Protein AF-A0A6F8TBQ9-F1 (afdb_monomer_lite)

pLDDT: mean 82.11, std 10.84, range [52.06, 95.75]

Radius of gyration: 14.49 Å; chains: 1; bounding box: 35×35×30 Å

Structure (mmCIF, N/CA/C/O backbone):
data_AF-A0A6F8TBQ9-F1
#
_entry.id   AF-A0A6F8TBQ9-F1
#
loop_
_atom_site.group_PDB
_atom_site.id
_atom_site.type_symbol
_atom_site.label_atom_id
_atom_site.label_alt_id
_atom_site.label_comp_id
_atom_site.label_asym_id
_atom_site.label_entity_id
_atom_site.label_seq_id
_atom_site.pdbx_PDB_ins_code
_atom_site.Cartn_x
_atom_site.Cartn_y
_atom_site.Cartn_z
_atom_site.occupancy
_atom_site.B_iso_or_equiv
_atom_site.auth_seq_id
_atom_site.auth_comp_id
_atom_site.auth_asym_id
_atom_site.auth_atom_id
_atom_site.pdbx_PDB_model_num
ATOM 1 N N . MET A 1 1 ? 6.026 -2.093 14.503 1.00 80.62 1 MET A N 1
ATOM 2 C CA . MET A 1 1 ? 4.802 -1.413 14.042 1.00 80.62 1 MET A CA 1
ATOM 3 C C . MET A 1 1 ? 5.248 -0.079 13.489 1.00 80.62 1 MET A C 1
ATOM 5 O O . MET A 1 1 ? 5.997 0.595 14.178 1.00 80.62 1 MET A O 1
ATOM 9 N N . GLU A 1 2 ? 4.890 0.237 12.251 1.00 85.12 2 GLU A N 1
ATOM 10 C CA . GLU A 1 2 ? 5.205 1.513 11.604 1.00 85.12 2 GLU A CA 1
ATOM 11 C C . GLU A 1 2 ? 4.004 2.437 11.795 1.00 85.12 2 GLU A C 1
ATOM 13 O O . GLU A 1 2 ? 2.898 2.069 11.398 1.00 85.12 2 GLU A O 1
ATOM 18 N N . THR A 1 3 ? 4.210 3.599 12.415 1.00 89.94 3 THR A N 1
ATOM 19 C CA . THR A 1 3 ? 3.153 4.612 12.519 1.00 89.94 3 THR A CA 1
ATOM 20 C C . THR A 1 3 ? 3.052 5.436 11.240 1.00 89.94 3 THR A C 1
ATOM 22 O O . THR A 1 3 ? 3.988 5.470 10.432 1.00 89.94 3 THR A O 1
ATOM 25 N N . ILE A 1 4 ? 1.954 6.167 11.056 1.00 88.31 4 ILE A N 1
ATOM 26 C CA . ILE A 1 4 ? 1.840 7.113 9.942 1.00 88.31 4 ILE A CA 1
ATOM 27 C C . ILE A 1 4 ? 2.949 8.170 9.997 1.00 88.31 4 ILE A C 1
ATOM 29 O O . ILE A 1 4 ? 3.557 8.485 8.980 1.00 88.31 4 ILE A O 1
ATOM 33 N N . HIS A 1 5 ? 3.320 8.639 11.188 1.00 88.44 5 HIS A N 1
ATOM 34 C CA . HIS A 1 5 ? 4.444 9.560 11.358 1.00 88.44 5 HIS A CA 1
ATOM 35 C C . HIS A 1 5 ? 5.782 8.933 10.947 1.00 88.44 5 HIS A C 1
ATOM 37 O O . HIS A 1 5 ? 6.604 9.607 10.323 1.00 88.44 5 HIS A O 1
ATOM 43 N N . ASP A 1 6 ? 5.997 7.648 11.241 1.00 87.94 6 ASP A N 1
ATOM 44 C CA . ASP A 1 6 ? 7.195 6.930 10.796 1.00 87.94 6 ASP A CA 1
ATOM 45 C C . ASP A 1 6 ? 7.228 6.777 9.271 1.00 87.94 6 ASP A C 1
ATOM 47 O O . ASP A 1 6 ? 8.293 6.949 8.671 1.00 87.94 6 ASP A O 1
ATOM 51 N N . PHE A 1 7 ? 6.073 6.528 8.634 1.00 87.56 7 PHE A N 1
ATOM 52 C CA . PHE A 1 7 ? 5.965 6.534 7.174 1.00 87.56 7 PHE A CA 1
ATOM 53 C C . PHE A 1 7 ? 6.421 7.880 6.606 1.00 87.56 7 PHE A C 1
ATOM 55 O O . PHE A 1 7 ? 7.300 7.896 5.750 1.00 87.56 7 PHE A O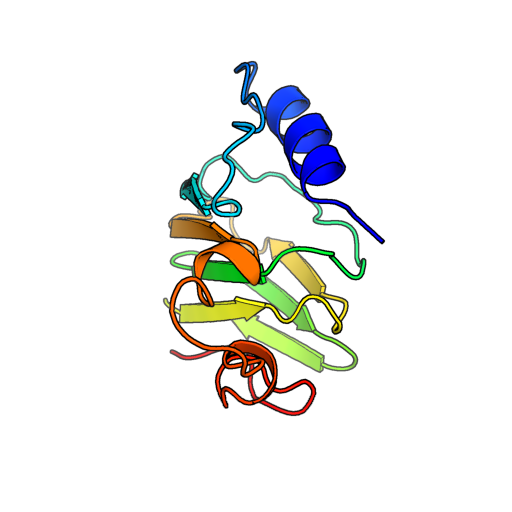 1
ATOM 62 N N . TYR A 1 8 ? 5.876 8.997 7.097 1.00 86.88 8 TYR A N 1
ATOM 63 C CA . TYR A 1 8 ? 6.221 10.330 6.596 1.00 86.88 8 TYR A CA 1
ATOM 64 C C . TYR A 1 8 ? 7.691 10.666 6.826 1.00 86.88 8 TYR A C 1
ATOM 66 O O . TYR A 1 8 ? 8.355 11.118 5.902 1.00 86.88 8 TYR A O 1
ATOM 74 N N . ARG A 1 9 ? 8.241 10.359 8.008 1.00 85.50 9 ARG A N 1
ATOM 75 C CA . ARG A 1 9 ? 9.673 10.543 8.283 1.00 85.50 9 ARG A CA 1
ATOM 76 C C . ARG A 1 9 ? 10.531 9.797 7.259 1.00 85.50 9 ARG A C 1
ATOM 78 O O . ARG A 1 9 ? 11.459 10.372 6.702 1.00 85.50 9 ARG A O 1
ATOM 85 N N . ARG A 1 10 ? 10.211 8.530 6.984 1.00 82.75 10 ARG A N 1
ATOM 86 C CA . ARG A 1 10 ? 10.930 7.707 6.001 1.00 82.75 10 ARG A CA 1
ATOM 87 C C . ARG A 1 10 ? 10.719 8.197 4.567 1.00 82.75 10 ARG A C 1
ATOM 89 O O . ARG A 1 10 ? 11.647 8.152 3.768 1.00 82.75 10 ARG A O 1
ATOM 96 N N . PHE A 1 11 ? 9.513 8.641 4.237 1.00 81.38 11 PHE A N 1
ATOM 97 C CA . PHE A 1 11 ? 9.143 9.087 2.899 1.00 81.38 11 PHE A CA 1
ATOM 98 C C . PHE A 1 11 ? 9.775 10.447 2.558 1.00 81.38 11 PHE A C 1
ATOM 100 O O . PHE A 1 11 ? 10.351 10.593 1.483 1.00 81.38 11 PHE A O 1
ATOM 107 N N . SER A 1 12 ? 9.799 11.405 3.489 1.00 80.44 12 SER A N 1
ATOM 108 C CA . SER A 1 12 ? 10.453 12.709 3.293 1.00 80.44 12 SER A CA 1
ATOM 109 C C . SER A 1 12 ? 11.961 12.582 3.046 1.00 80.44 12 SER A C 1
ATOM 111 O O . SER A 1 12 ? 12.493 13.277 2.187 1.00 80.44 12 SER A O 1
ATOM 113 N N . LEU A 1 13 ? 12.641 11.624 3.697 1.00 74.88 13 LEU A N 1
ATOM 114 C CA . LEU A 1 13 ? 14.080 11.358 3.502 1.00 74.88 13 LEU A CA 1
ATOM 115 C C . LEU A 1 13 ? 14.466 10.933 2.076 1.00 74.88 13 LEU A C 1
ATOM 117 O O . LEU A 1 13 ? 15.645 10.919 1.742 1.00 74.88 13 LEU A O 1
ATOM 121 N N . THR A 1 14 ? 13.502 10.540 1.249 1.00 69.31 14 THR A N 1
ATOM 122 C CA . THR A 1 14 ? 13.775 9.940 -0.071 1.00 69.31 14 THR A CA 1
ATOM 123 C C . THR A 1 14 ? 13.337 10.790 -1.251 1.00 69.31 14 THR A C 1
ATOM 125 O O . THR A 1 14 ? 13.785 10.537 -2.365 1.00 69.31 14 THR A O 1
ATOM 128 N N . ARG A 1 15 ? 12.479 11.792 -1.032 1.00 69.31 15 ARG A N 1
ATOM 129 C CA . ARG A 1 15 ? 11.991 12.686 -2.095 1.00 69.31 15 ARG A CA 1
ATOM 130 C C . ARG A 1 15 ? 12.465 14.131 -1.948 1.00 69.31 15 ARG A C 1
ATOM 132 O O . ARG A 1 15 ? 12.041 14.965 -2.737 1.00 69.31 15 ARG A O 1
ATOM 139 N N . ASP A 1 16 ? 13.334 14.404 -0.970 1.00 61.94 16 ASP A N 1
ATOM 140 C CA . ASP A 1 16 ? 13.862 15.745 -0.659 1.00 61.94 16 ASP A CA 1
ATOM 141 C C . ASP A 1 16 ? 12.743 16.805 -0.607 1.00 61.94 16 ASP A C 1
ATOM 143 O O . ASP A 1 16 ? 12.834 17.917 -1.122 1.00 61.94 16 ASP A O 1
ATOM 147 N N . SER A 1 17 ? 11.606 16.391 -0.047 1.00 66.12 17 SER A N 1
ATOM 148 C CA . SER A 1 17 ? 10.362 17.147 -0.028 1.00 66.12 17 SER A CA 1
ATOM 149 C C . SER A 1 17 ? 9.751 17.045 1.358 1.00 66.12 17 SER A C 1
ATOM 151 O O . SER A 1 17 ? 9.588 15.941 1.889 1.00 66.12 17 SER A O 1
ATOM 153 N N . ASP A 1 18 ? 9.398 18.192 1.931 1.00 64.62 18 ASP A N 1
ATOM 154 C CA . ASP A 1 18 ? 8.862 18.273 3.283 1.00 64.62 18 ASP A CA 1
ATOM 155 C C . ASP A 1 18 ? 7.381 17.873 3.299 1.00 64.62 18 ASP A C 1
ATOM 157 O O . ASP A 1 18 ? 6.466 18.697 3.214 1.00 64.62 18 ASP A O 1
ATOM 161 N N . TYR A 1 19 ? 7.132 16.564 3.345 1.00 67.56 19 TYR A N 1
ATOM 162 C CA . TYR A 1 19 ? 5.805 16.052 3.641 1.00 67.56 19 TYR A CA 1
ATOM 163 C C . TYR A 1 19 ? 5.582 16.160 5.152 1.00 67.56 19 TYR A C 1
ATOM 165 O O . TYR A 1 19 ? 5.990 15.290 5.923 1.00 67.56 19 TYR A O 1
ATOM 173 N N . SER A 1 20 ? 4.925 17.232 5.589 1.00 66.50 20 SER A N 1
ATOM 174 C CA . SER A 1 20 ? 4.388 17.300 6.947 1.00 66.50 20 SER A CA 1
ATOM 175 C C . SER A 1 20 ? 3.130 16.433 7.047 1.00 66.50 20 SER A C 1
ATOM 177 O O . SER A 1 20 ? 2.340 16.349 6.105 1.00 66.50 20 SER A O 1
ATOM 179 N N . VAL A 1 21 ? 2.938 15.758 8.185 1.00 67.88 21 VAL A N 1
ATOM 180 C CA . VAL A 1 21 ? 1.657 15.109 8.496 1.00 67.88 21 VAL A CA 1
ATOM 181 C C . VAL A 1 21 ? 0.687 16.226 8.869 1.00 67.88 21 VAL A C 1
ATOM 183 O O . VAL A 1 21 ? 0.894 16.847 9.915 1.00 67.88 21 VAL A O 1
ATOM 186 N N . PRO A 1 22 ? -0.359 16.513 8.074 1.00 66.81 22 PRO A N 1
ATOM 187 C CA . PRO A 1 22 ? -1.319 17.532 8.456 1.00 66.81 22 PRO A CA 1
ATOM 188 C C . PRO A 1 22 ? -2.029 17.058 9.723 1.00 66.81 22 PRO A C 1
ATOM 190 O O . PRO A 1 22 ? -2.641 15.987 9.737 1.00 66.81 22 PRO A O 1
ATOM 193 N N . SER A 1 23 ? -1.937 17.834 10.799 1.00 63.38 23 SER A N 1
ATOM 194 C CA . SER A 1 23 ? -2.731 17.602 12.001 1.00 63.38 23 SER A CA 1
ATOM 195 C C . SER A 1 23 ? -4.153 18.086 11.727 1.00 63.38 23 SER A C 1
ATOM 197 O O . SER A 1 23 ? -4.443 19.275 11.866 1.00 63.38 23 SER A O 1
ATOM 199 N N . THR A 1 24 ? -5.030 17.186 11.287 1.00 68.56 24 THR A N 1
ATOM 200 C CA . THR A 1 24 ? -6.457 17.494 11.141 1.00 68.56 24 THR A CA 1
ATOM 201 C C . THR A 1 24 ? -7.236 16.876 12.295 1.00 68.56 24 THR A C 1
ATOM 203 O O . THR A 1 24 ? -6.893 15.803 12.789 1.00 68.56 24 THR A O 1
ATOM 206 N N . SER A 1 25 ? -8.312 17.534 12.721 1.00 71.38 25 SER A N 1
ATOM 207 C CA . SER A 1 25 ? -9.246 16.999 13.719 1.00 71.38 25 SER A CA 1
ATOM 208 C C . SER A 1 25 ? -10.088 15.824 13.202 1.00 71.38 25 SER A C 1
ATOM 210 O O . SER A 1 25 ? -10.888 15.276 13.951 1.00 71.38 25 SER A O 1
ATOM 212 N N . PHE A 1 26 ? -9.933 15.450 11.930 1.00 75.94 26 PHE A N 1
ATOM 213 C CA . PHE A 1 26 ? -10.853 14.592 11.187 1.00 75.94 26 PHE A CA 1
ATOM 214 C C . PHE A 1 26 ? -10.179 13.332 10.619 1.00 75.94 26 PHE A C 1
ATOM 216 O O . PHE A 1 26 ? -10.676 12.737 9.664 1.00 75.94 26 PHE A O 1
ATOM 223 N N . GLY A 1 27 ? -9.037 12.936 11.191 1.00 86.38 27 GLY A N 1
ATOM 224 C CA . GLY A 1 27 ? -8.220 11.822 10.711 1.00 86.38 27 GLY A CA 1
ATOM 225 C C . GLY A 1 27 ? -7.209 12.235 9.642 1.00 86.38 27 GLY A C 1
ATOM 226 O O . GLY A 1 27 ? -6.900 13.416 9.463 1.00 86.38 27 GLY A O 1
ATOM 227 N N . HIS A 1 28 ? -6.655 11.252 8.940 1.00 88.50 28 HIS A N 1
ATOM 228 C CA . HIS A 1 28 ? -5.649 11.489 7.910 1.00 88.50 28 HIS A CA 1
ATOM 229 C C . HIS A 1 28 ? -6.074 10.902 6.566 1.00 88.50 28 HIS A C 1
ATOM 231 O O . HIS A 1 28 ? -6.608 9.796 6.520 1.00 88.50 28 HIS A O 1
ATOM 237 N N . PHE A 1 29 ? -5.777 11.618 5.480 1.00 90.31 29 PHE A N 1
ATOM 238 C CA . PHE A 1 29 ? -5.867 11.128 4.108 1.00 90.31 29 PHE A CA 1
ATOM 239 C C . PHE A 1 29 ? -4.819 11.830 3.244 1.00 90.31 29 PHE A C 1
ATOM 241 O O . PHE A 1 29 ? -4.748 13.056 3.260 1.00 90.31 29 PHE A O 1
ATOM 248 N N . ASN A 1 30 ? -4.031 11.076 2.478 1.00 91.19 30 ASN A N 1
ATOM 249 C CA . ASN A 1 30 ? -3.114 11.626 1.478 1.00 91.19 30 ASN A CA 1
ATOM 250 C C . ASN A 1 30 ? -2.849 10.635 0.346 1.00 91.19 30 ASN A C 1
ATOM 252 O O . ASN A 1 30 ? -2.963 9.425 0.538 1.00 91.19 30 ASN A O 1
ATOM 256 N N . VAL A 1 31 ? -2.473 11.153 -0.826 1.00 90.88 31 VAL A N 1
ATOM 257 C CA . VAL A 1 31 ? -2.226 10.374 -2.049 1.00 90.88 31 VAL A CA 1
ATOM 258 C C . VAL A 1 31 ? -0.819 10.640 -2.567 1.00 90.88 31 VAL A C 1
ATOM 260 O O . VAL A 1 31 ? -0.360 11.779 -2.599 1.00 90.88 31 VAL A O 1
ATOM 263 N N . PHE A 1 32 ? -0.150 9.584 -3.015 1.00 87.88 32 PHE A N 1
ATOM 264 C CA . PHE A 1 32 ? 1.226 9.616 -3.491 1.00 87.88 32 PHE A CA 1
ATOM 265 C C . PHE A 1 32 ? 1.381 8.800 -4.770 1.00 87.88 32 PHE A C 1
ATOM 267 O O . PHE A 1 32 ? 0.698 7.794 -4.963 1.00 87.88 32 PHE A O 1
ATOM 274 N N . GLN A 1 33 ? 2.320 9.200 -5.625 1.00 87.94 33 GLN A N 1
ATOM 275 C CA . GLN A 1 33 ? 2.764 8.379 -6.751 1.00 87.94 33 GLN A CA 1
ATOM 276 C C . GLN A 1 33 ? 3.703 7.260 -6.274 1.00 87.94 33 GLN A C 1
ATOM 278 O O . GLN A 1 33 ? 4.461 7.434 -5.318 1.00 87.94 33 GLN A O 1
ATOM 283 N N . ARG A 1 34 ? 3.651 6.104 -6.948 1.00 84.00 34 ARG A N 1
ATOM 284 C CA . ARG A 1 34 ? 4.544 4.952 -6.711 1.00 84.00 34 ARG A CA 1
ATOM 285 C C . ARG A 1 34 ? 5.863 5.032 -7.490 1.00 84.00 34 ARG A C 1
ATOM 287 O O . ARG A 1 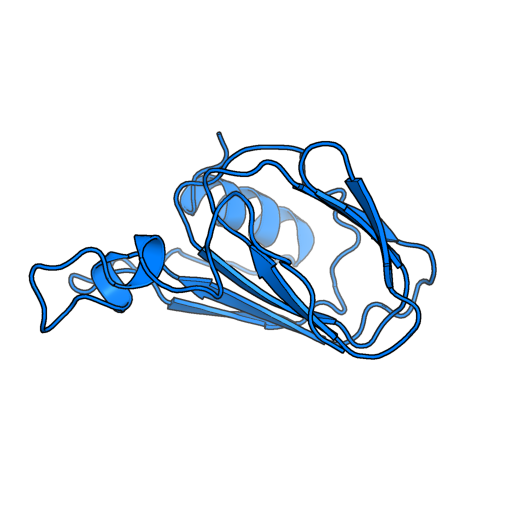34 ? 6.791 4.309 -7.152 1.00 84.00 34 ARG A O 1
ATOM 294 N N . ASP A 1 35 ? 5.953 5.905 -8.488 1.00 73.06 35 ASP A N 1
ATOM 295 C CA . ASP A 1 35 ? 7.092 6.036 -9.413 1.00 73.06 35 ASP A CA 1
ATOM 296 C C . ASP A 1 35 ? 8.437 6.384 -8.747 1.00 73.06 35 ASP A C 1
ATOM 298 O O . ASP A 1 35 ? 9.488 6.066 -9.290 1.00 73.06 35 ASP A O 1
ATOM 302 N N . ALA A 1 36 ? 8.418 6.970 -7.550 1.00 55.66 36 ALA A N 1
ATOM 303 C CA . ALA A 1 36 ? 9.612 7.273 -6.759 1.00 55.66 36 ALA A CA 1
ATOM 304 C C . ALA A 1 36 ? 9.964 6.195 -5.719 1.00 55.66 36 ALA A C 1
ATOM 306 O O . ALA A 1 36 ? 10.830 6.408 -4.869 1.00 55.66 36 ALA A O 1
ATOM 307 N N . CYS A 1 37 ? 9.276 5.051 -5.728 1.00 52.06 37 CYS A N 1
ATOM 308 C CA . CYS A 1 37 ? 9.437 4.043 -4.695 1.00 52.06 37 CYS A CA 1
ATOM 309 C C . CYS A 1 37 ? 10.550 3.038 -5.013 1.00 52.06 37 CYS A C 1
ATOM 311 O O . CYS A 1 37 ? 10.273 1.936 -5.471 1.00 52.06 37 CYS A O 1
ATOM 313 N N . SER A 1 38 ? 11.791 3.352 -4.634 1.00 52.75 38 SER A N 1
ATOM 314 C CA . SER A 1 38 ? 12.845 2.344 -4.409 1.00 52.75 38 SER A CA 1
ATOM 315 C C . SER A 1 38 ? 12.669 1.586 -3.079 1.00 52.75 38 SER A C 1
ATOM 317 O O . SER A 1 38 ? 13.551 0.845 -2.645 1.00 52.75 38 SER A O 1
ATOM 319 N N . PHE A 1 39 ? 11.544 1.783 -2.383 1.00 56.94 39 PHE A N 1
ATOM 320 C CA . PHE A 1 39 ? 11.397 1.346 -1.001 1.00 56.94 39 PHE A CA 1
ATOM 321 C C . PHE A 1 39 ? 11.170 -0.157 -0.891 1.00 56.94 39 PHE A C 1
ATOM 323 O O . PHE A 1 39 ? 10.060 -0.654 -1.102 1.00 56.94 39 PHE A O 1
ATOM 330 N N . LEU A 1 40 ? 12.179 -0.831 -0.348 1.00 58.81 40 LEU A N 1
ATOM 331 C CA . LEU A 1 40 ? 11.953 -1.894 0.622 1.00 58.81 40 LEU A CA 1
ATOM 332 C C . LEU A 1 40 ? 11.008 -1.353 1.698 1.00 58.81 40 LEU A C 1
ATOM 334 O O . LEU A 1 40 ? 11.396 -0.612 2.601 1.00 58.81 40 LEU A O 1
ATOM 338 N N . THR A 1 41 ? 9.728 -1.674 1.553 1.00 65.69 41 THR A N 1
ATOM 339 C CA . THR A 1 41 ? 8.743 -1.410 2.591 1.00 65.69 41 THR A CA 1
ATOM 340 C C . THR A 1 41 ? 9.009 -2.421 3.702 1.00 65.69 41 THR A C 1
ATOM 342 O O . THR A 1 41 ? 8.904 -3.621 3.435 1.00 65.69 41 THR A O 1
ATOM 345 N N . PRO A 1 42 ? 9.365 -1.988 4.927 1.00 69.31 42 PRO A N 1
ATOM 346 C CA . PRO A 1 42 ? 9.639 -2.925 6.003 1.00 69.31 42 PRO A CA 1
ATOM 347 C C . PRO A 1 42 ? 8.418 -3.811 6.241 1.00 69.31 42 PRO A C 1
ATOM 349 O O . PRO A 1 42 ? 7.280 -3.320 6.276 1.00 69.31 42 PRO A O 1
ATOM 352 N N . TYR A 1 43 ? 8.662 -5.108 6.426 1.00 72.94 43 TYR A N 1
ATOM 353 C CA . TYR A 1 43 ? 7.631 -6.066 6.800 1.00 72.94 43 TYR A CA 1
ATOM 354 C C . TYR A 1 43 ? 7.164 -5.764 8.228 1.00 72.94 43 TYR A C 1
ATOM 356 O O . TYR A 1 43 ? 7.758 -6.193 9.215 1.00 72.94 43 TYR A O 1
ATOM 364 N N . SER A 1 44 ? 6.127 -4.939 8.346 1.00 75.81 44 SER A N 1
ATOM 365 C CA . SER A 1 44 ? 5.599 -4.470 9.622 1.00 75.81 44 SER A CA 1
ATOM 366 C C . SER A 1 44 ? 4.092 -4.268 9.536 1.00 75.81 44 SER A C 1
ATOM 368 O O . SER A 1 44 ? 3.557 -3.883 8.498 1.00 75.81 44 SER A O 1
ATOM 370 N N . ARG A 1 45 ? 3.425 -4.462 10.677 1.00 81.81 45 ARG A N 1
ATOM 371 C CA . ARG A 1 45 ? 2.079 -3.932 10.930 1.00 81.81 45 ARG A CA 1
ATOM 372 C C . ARG A 1 45 ? 2.094 -2.406 10.951 1.00 81.81 45 ARG A C 1
ATOM 374 O O . ARG A 1 45 ? 3.142 -1.812 11.242 1.00 81.81 45 ARG A O 1
ATOM 381 N N . ARG A 1 46 ? 0.945 -1.801 10.679 1.00 88.25 46 ARG A N 1
ATOM 382 C CA . ARG A 1 46 ? 0.752 -0.349 10.551 1.00 88.25 46 ARG A CA 1
ATOM 383 C C . ARG A 1 46 ? -0.387 0.125 11.449 1.00 88.25 46 ARG A C 1
ATOM 385 O O . ARG A 1 46 ? -1.182 -0.695 11.897 1.00 88.25 46 ARG A O 1
ATOM 392 N N . ASP A 1 47 ? -0.459 1.427 11.704 1.00 88.69 47 ASP A N 1
ATOM 393 C CA . ASP A 1 47 ? -1.610 2.088 12.347 1.00 88.69 47 ASP A CA 1
ATOM 394 C C . ASP A 1 47 ? -2.502 2.850 11.343 1.00 88.69 47 ASP A C 1
ATOM 396 O O . ASP A 1 47 ? -3.475 3.491 11.727 1.00 88.69 47 ASP A O 1
ATOM 400 N N . TYR A 1 48 ? -2.194 2.742 10.049 1.00 90.19 48 TYR A N 1
ATOM 401 C CA . TYR A 1 48 ? -2.924 3.360 8.947 1.00 90.19 48 TYR A CA 1
ATOM 402 C C . TYR A 1 48 ? -3.284 2.327 7.874 1.00 90.19 48 TYR A C 1
ATOM 404 O O . TYR A 1 48 ? -2.600 1.313 7.693 1.00 90.19 48 TYR A O 1
ATOM 412 N N . TYR A 1 49 ? -4.354 2.605 7.135 1.00 91.19 49 TYR A N 1
ATOM 413 C CA . TYR A 1 49 ? -4.779 1.834 5.973 1.00 91.19 49 TYR A CA 1
ATOM 414 C C . TYR A 1 49 ? -4.098 2.354 4.712 1.00 91.19 49 TYR A C 1
ATOM 416 O O . TYR A 1 49 ? -3.757 3.536 4.601 1.00 91.19 49 TYR A O 1
ATOM 424 N N . LYS A 1 50 ? -3.915 1.458 3.741 1.00 91.81 50 LYS A N 1
ATOM 425 C CA . LYS A 1 50 ? -3.358 1.799 2.434 1.00 91.81 50 LYS A CA 1
ATOM 426 C C . LYS A 1 50 ? -4.134 1.105 1.323 1.00 91.81 50 LYS A C 1
ATOM 428 O O . LYS A 1 50 ? -4.348 -0.106 1.380 1.00 91.81 50 LYS A O 1
ATOM 433 N N . ILE A 1 51 ? -4.496 1.866 0.294 1.00 94.62 51 ILE A N 1
ATOM 434 C CA . ILE A 1 51 ? -4.958 1.326 -0.990 1.00 94.62 51 ILE A CA 1
ATOM 435 C C . ILE A 1 51 ? -3.926 1.720 -2.038 1.00 94.62 51 ILE A C 1
ATOM 437 O O . ILE A 1 51 ? -3.516 2.878 -2.092 1.00 94.62 51 ILE A O 1
ATOM 441 N N . SER A 1 52 ? -3.481 0.764 -2.849 1.00 93.44 52 SER A N 1
ATOM 442 C CA . SER A 1 52 ? -2.502 1.012 -3.909 1.00 93.44 52 SER A CA 1
ATOM 443 C C . SER A 1 52 ? -3.057 0.600 -5.259 1.00 93.44 52 SER A C 1
ATOM 445 O O . SER A 1 52 ? -3.462 -0.542 -5.434 1.00 93.44 52 SER A O 1
ATOM 447 N N . LEU A 1 53 ? -3.007 1.515 -6.217 1.00 94.88 53 LEU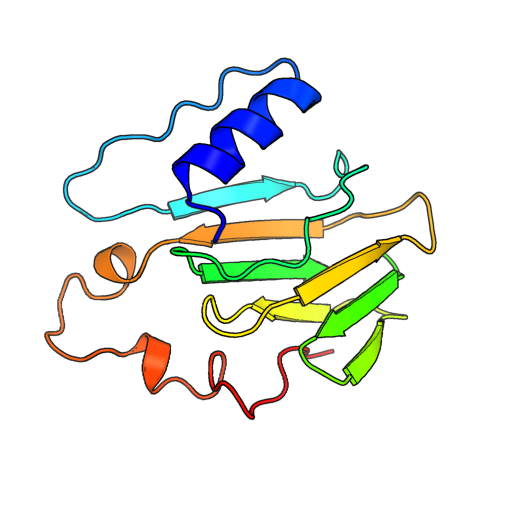 A N 1
ATOM 448 C CA . LEU A 1 53 ? -3.080 1.201 -7.632 1.00 94.88 53 LEU A CA 1
ATOM 449 C C . LEU A 1 53 ? -1.677 0.826 -8.101 1.00 94.88 53 LEU A C 1
ATOM 451 O O . LEU A 1 53 ? -0.771 1.662 -8.127 1.00 94.88 53 LEU A O 1
ATOM 455 N N . VAL A 1 54 ? -1.499 -0.440 -8.444 1.00 92.69 54 VAL A N 1
ATOM 456 C CA . VAL A 1 54 ? -0.252 -1.005 -8.945 1.00 92.69 54 VAL A CA 1
ATOM 457 C C . VAL A 1 54 ? -0.389 -1.150 -10.452 1.00 92.69 54 VAL A C 1
ATOM 459 O O . VAL A 1 54 ? -1.237 -1.904 -10.907 1.00 92.69 54 VAL A O 1
ATOM 462 N N . LEU A 1 55 ? 0.416 -0.420 -11.225 1.00 92.19 55 LEU A N 1
ATOM 463 C CA . LEU A 1 55 ? 0.471 -0.565 -12.687 1.00 92.19 55 LEU A CA 1
ATOM 464 C C . LEU A 1 55 ? 1.741 -1.292 -13.154 1.00 92.19 55 LEU A C 1
ATOM 466 O O . LEU A 1 55 ? 1.773 -1.810 -14.265 1.00 92.19 55 LEU A O 1
ATOM 470 N N . GLY A 1 56 ? 2.776 -1.320 -12.310 1.00 87.94 56 GLY A N 1
ATOM 471 C CA . GLY A 1 56 ? 3.992 -2.107 -12.524 1.00 87.94 56 GLY A CA 1
ATOM 472 C C . GLY A 1 56 ? 3.856 -3.562 -12.070 1.00 87.94 56 GLY A C 1
ATOM 473 O O . GLY A 1 56 ? 2.858 -3.953 -11.469 1.00 87.94 56 GLY A O 1
ATOM 474 N N . THR A 1 57 ? 4.895 -4.357 -12.308 1.00 89.88 57 THR A N 1
ATOM 475 C CA . THR A 1 57 ? 4.949 -5.771 -11.906 1.00 89.88 57 THR A CA 1
ATOM 476 C C . THR A 1 57 ? 5.821 -5.978 -10.671 1.00 89.88 57 THR A C 1
ATOM 478 O O . THR A 1 57 ? 6.825 -5.280 -10.497 1.00 89.88 57 THR A O 1
ATOM 481 N N . GLY A 1 58 ? 5.498 -6.963 -9.840 1.00 89.69 58 GLY A N 1
ATOM 482 C CA . GLY A 1 58 ? 6.276 -7.281 -8.642 1.00 89.69 58 GLY A CA 1
ATOM 483 C C . GLY A 1 58 ? 5.726 -8.474 -7.875 1.00 89.69 58 GLY A C 1
ATOM 484 O O . GLY A 1 58 ? 4.798 -9.148 -8.333 1.00 89.69 58 GLY A O 1
ATOM 485 N N . GLU A 1 59 ? 6.289 -8.715 -6.698 1.00 91.06 59 GLU A N 1
ATOM 486 C CA . GLU A 1 59 ? 5.826 -9.745 -5.771 1.00 91.06 59 GLU A CA 1
ATOM 487 C C . GLU A 1 59 ? 5.349 -9.112 -4.463 1.00 91.06 59 GLU A C 1
ATOM 489 O O . GLU A 1 59 ? 6.018 -8.289 -3.839 1.00 91.06 59 GLU A O 1
ATOM 494 N N . LEU A 1 60 ? 4.136 -9.477 -4.054 1.00 90.44 60 LEU A N 1
ATOM 495 C CA . LEU A 1 60 ? 3.553 -9.077 -2.783 1.00 90.44 60 LEU A CA 1
ATOM 496 C C . LEU A 1 60 ? 3.734 -10.214 -1.780 1.00 90.44 60 LEU A C 1
ATOM 498 O O . LEU A 1 60 ? 3.179 -11.301 -1.960 1.00 90.44 60 LEU A O 1
ATOM 502 N N . HIS A 1 61 ? 4.453 -9.945 -0.694 1.00 89.31 61 HIS A N 1
ATOM 503 C CA . HIS A 1 61 ? 4.534 -10.854 0.447 1.00 89.31 61 HIS A CA 1
ATOM 504 C C . HIS A 1 61 ? 3.472 -10.407 1.434 1.00 89.31 61 HIS A C 1
ATOM 506 O O . HIS A 1 61 ? 3.581 -9.322 2.002 1.00 89.31 61 HIS A O 1
ATOM 512 N N . TYR A 1 62 ? 2.427 -11.208 1.611 1.00 87.19 62 TYR A N 1
ATOM 513 C CA . TYR A 1 62 ? 1.281 -10.870 2.448 1.00 87.19 62 TYR A CA 1
ATOM 514 C C . TYR A 1 62 ? 0.990 -12.017 3.409 1.00 87.19 62 TYR A C 1
ATOM 516 O O . TYR A 1 62 ? 0.610 -13.108 2.978 1.00 87.19 62 TYR A O 1
ATOM 524 N N . ALA A 1 63 ? 1.179 -11.783 4.710 1.00 85.31 63 ALA A N 1
ATOM 525 C CA . ALA A 1 63 ? 1.171 -12.841 5.720 1.00 85.31 63 ALA A CA 1
ATOM 526 C C . ALA A 1 63 ? 2.088 -14.020 5.317 1.00 85.31 63 ALA A C 1
ATOM 528 O O . ALA A 1 63 ? 3.302 -13.863 5.245 1.00 85.31 63 ALA A O 1
ATOM 529 N N . ASN A 1 64 ? 1.508 -15.187 5.023 1.00 83.38 64 ASN A N 1
ATOM 530 C CA . ASN A 1 64 ? 2.232 -16.400 4.624 1.00 83.38 64 ASN A CA 1
ATOM 531 C C . ASN A 1 64 ? 2.128 -16.687 3.113 1.00 83.38 64 ASN A C 1
ATOM 533 O O . ASN A 1 64 ? 2.375 -17.812 2.681 1.00 83.38 64 ASN A O 1
ATOM 537 N N . ARG A 1 65 ? 1.705 -15.704 2.308 1.00 87.62 65 ARG A N 1
ATOM 538 C CA . ARG A 1 65 ? 1.484 -15.843 0.863 1.00 87.62 65 ARG A CA 1
ATOM 539 C C . ARG A 1 65 ? 2.471 -14.991 0.077 1.00 87.62 65 ARG A C 1
ATOM 541 O O . ARG A 1 65 ? 2.751 -13.851 0.442 1.00 87.62 65 ARG A O 1
ATOM 548 N N . TRP A 1 66 ? 2.911 -15.547 -1.044 1.00 90.44 66 TRP A N 1
ATOM 549 C CA . TRP A 1 66 ? 3.659 -14.855 -2.085 1.00 90.44 66 TRP A CA 1
ATOM 550 C C . TRP A 1 66 ? 2.732 -14.727 -3.286 1.00 90.44 66 TRP A C 1
ATOM 552 O O . TRP A 1 66 ? 2.244 -15.733 -3.804 1.00 90.44 66 TRP A O 1
ATOM 562 N N . ILE A 1 67 ? 2.413 -13.495 -3.669 1.00 91.75 67 ILE A N 1
ATOM 563 C CA . ILE A 1 67 ? 1.450 -13.210 -4.730 1.00 91.75 67 ILE A CA 1
ATOM 564 C C . ILE A 1 67 ? 2.178 -12.455 -5.832 1.00 91.75 67 ILE A C 1
ATOM 566 O O . ILE A 1 67 ? 2.598 -11.313 -5.646 1.00 91.75 67 ILE A O 1
ATOM 570 N N . ARG A 1 68 ? 2.312 -13.098 -6.991 1.00 92.94 68 ARG A N 1
ATOM 571 C CA . ARG A 1 68 ? 2.862 -12.465 -8.188 1.00 92.94 68 ARG A CA 1
ATOM 572 C C . ARG A 1 68 ? 1.840 -11.498 -8.779 1.00 92.94 68 ARG A C 1
ATOM 574 O O . ARG A 1 68 ? 0.701 -11.882 -9.036 1.00 92.94 68 ARG A O 1
ATOM 581 N N . VAL A 1 69 ? 2.271 -10.268 -9.036 1.00 92.88 69 VAL A N 1
ATOM 582 C CA . VAL A 1 69 ? 1.478 -9.222 -9.688 1.00 92.88 69 VAL A CA 1
ATOM 583 C C . VAL A 1 69 ? 2.096 -8.935 -11.050 1.00 92.88 69 VAL A C 1
ATOM 585 O O . VAL A 1 69 ? 3.180 -8.360 -11.147 1.00 92.88 69 VAL A O 1
ATOM 588 N N . ASP A 1 70 ? 1.426 -9.390 -12.105 1.00 92.50 70 ASP A N 1
ATOM 589 C CA . ASP A 1 70 ? 1.912 -9.352 -13.491 1.00 92.50 70 ASP A CA 1
ATOM 590 C C . ASP A 1 70 ? 1.109 -8.413 -14.408 1.00 92.50 70 ASP A C 1
ATOM 592 O O . ASP A 1 70 ? 1.416 -8.293 -15.593 1.00 92.50 70 ASP A O 1
ATOM 596 N N . ARG A 1 71 ? 0.088 -7.746 -13.866 1.00 93.19 71 ARG A N 1
ATOM 597 C CA . ARG A 1 71 ? -0.814 -6.827 -14.568 1.00 93.19 71 ARG A CA 1
ATOM 598 C C . ARG A 1 71 ? -1.364 -5.782 -13.584 1.00 93.19 71 ARG A C 1
ATOM 600 O O . ARG A 1 71 ? -1.199 -5.974 -12.375 1.00 93.19 71 ARG A O 1
ATOM 607 N N . PRO A 1 72 ? -2.020 -4.710 -14.069 1.00 94.25 72 PRO A N 1
ATOM 608 C CA . PRO A 1 72 ? -2.621 -3.699 -13.208 1.00 94.25 72 PRO A CA 1
ATOM 609 C C . PRO A 1 72 ? -3.521 -4.301 -12.128 1.00 94.25 72 PRO A C 1
ATOM 611 O O . PRO A 1 72 ? -4.293 -5.211 -12.413 1.00 94.25 72 PRO A O 1
ATOM 614 N N . ALA A 1 73 ? -3.403 -3.803 -10.900 1.00 95.19 73 ALA A N 1
ATOM 615 C CA . ALA A 1 73 ? -4.145 -4.324 -9.760 1.00 95.19 73 ALA A CA 1
ATOM 616 C C . ALA A 1 73 ? -4.413 -3.254 -8.694 1.00 95.19 73 ALA A C 1
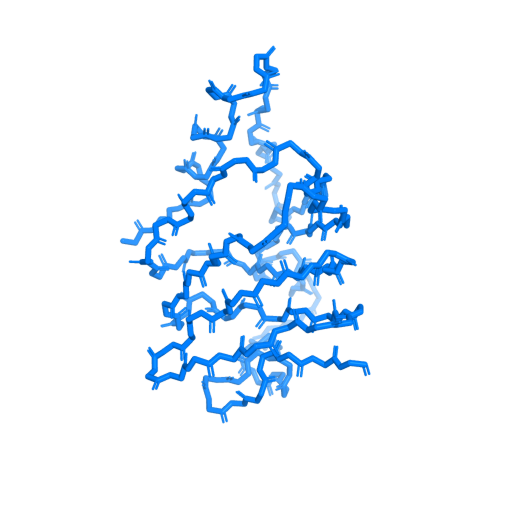ATOM 618 O O . ALA A 1 73 ? -3.643 -2.302 -8.523 1.00 95.19 73 ALA A O 1
ATOM 619 N N . LEU A 1 74 ? -5.482 -3.454 -7.927 1.00 95.75 74 LEU A N 1
ATOM 620 C CA . LEU A 1 74 ? -5.757 -2.748 -6.682 1.00 95.75 74 LEU A CA 1
ATOM 621 C C . LEU A 1 74 ? -5.353 -3.614 -5.490 1.00 95.75 74 LEU A C 1
ATOM 623 O O . LEU A 1 74 ? -5.815 -4.743 -5.336 1.00 95.75 74 LEU A O 1
ATOM 627 N N . LEU A 1 75 ? -4.505 -3.055 -4.631 1.00 93.19 75 LEU A N 1
ATOM 628 C CA . LEU A 1 75 ? -4.032 -3.672 -3.398 1.00 93.19 75 LEU A CA 1
ATOM 629 C C . LEU A 1 75 ? -4.632 -2.963 -2.183 1.00 93.19 75 LEU A C 1
ATOM 631 O O . LEU A 1 75 ? -4.335 -1.792 -1.940 1.00 93.19 75 LEU A O 1
ATOM 635 N N . PHE A 1 76 ? -5.397 -3.698 -1.386 1.00 93.25 76 PHE A N 1
ATOM 636 C CA . PHE A 1 76 ? -5.959 -3.279 -0.109 1.00 93.25 76 PHE A CA 1
ATOM 637 C C . PHE A 1 76 ? -5.118 -3.843 1.037 1.00 93.25 76 PHE A C 1
ATOM 639 O O . PHE A 1 76 ? -5.021 -5.049 1.256 1.00 93.25 76 PHE A O 1
ATOM 646 N N . SER A 1 77 ? -4.455 -2.953 1.769 1.00 87.25 77 SER A N 1
ATOM 647 C CA . SER A 1 77 ? -3.547 -3.311 2.856 1.00 87.25 77 SER A CA 1
ATOM 648 C C . SER A 1 77 ? -4.218 -3.116 4.212 1.00 87.25 77 SER A C 1
ATOM 650 O O . SER A 1 77 ? -4.476 -1.983 4.623 1.00 87.25 77 SER A O 1
ATOM 652 N N . ASN A 1 78 ? -4.471 -4.222 4.918 1.00 84.75 78 ASN A N 1
ATOM 653 C CA . ASN A 1 78 ? -4.944 -4.195 6.299 1.00 84.75 78 ASN A CA 1
ATOM 654 C C . ASN A 1 78 ? -3.759 -3.908 7.254 1.00 84.75 78 ASN A C 1
ATOM 656 O O . ASN A 1 78 ? -2.769 -4.642 7.209 1.00 84.75 78 ASN A O 1
ATOM 660 N N . PRO A 1 79 ? -3.858 -2.908 8.151 1.00 84.19 79 PRO A N 1
ATOM 661 C CA . PRO A 1 79 ? -2.803 -2.575 9.111 1.00 84.19 79 PRO A CA 1
ATOM 662 C C . PRO A 1 79 ? -2.364 -3.738 10.030 1.00 84.19 79 PRO A C 1
ATOM 664 O O . PRO A 1 79 ? -1.210 -3.791 10.465 1.00 84.19 79 PRO A O 1
ATOM 667 N N . MET A 1 80 ? -3.256 -4.695 10.303 1.00 82.69 80 MET A N 1
ATOM 668 C CA . MET A 1 80 ? -3.015 -5.870 11.151 1.00 82.69 80 MET A CA 1
ATOM 669 C C . MET A 1 80 ? -2.196 -6.962 10.462 1.00 82.69 80 MET A C 1
ATOM 671 O O . MET A 1 80 ? -1.572 -7.785 11.146 1.00 82.69 80 MET A O 1
ATOM 675 N N . VAL A 1 81 ? -2.179 -6.973 9.127 1.00 83.81 81 VAL A N 1
ATOM 676 C CA . VAL A 1 81 ? -1.472 -7.982 8.344 1.00 83.81 81 VAL A CA 1
ATOM 677 C C . VAL A 1 81 ? -0.145 -7.403 7.865 1.00 83.81 81 VAL A C 1
ATOM 679 O O . VAL A 1 81 ? -0.133 -6.426 7.119 1.00 83.81 81 VAL A O 1
ATOM 682 N N . PRO A 1 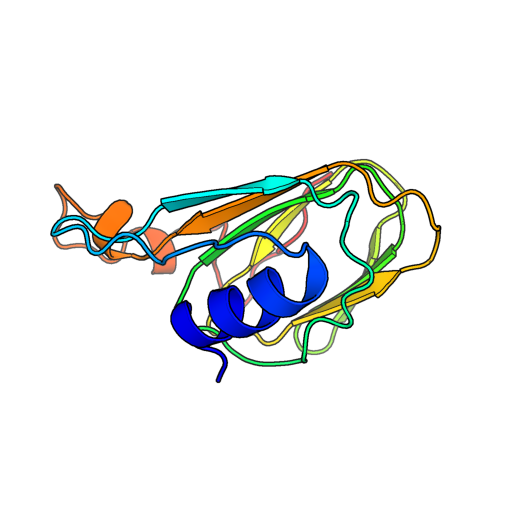82 ? 0.996 -7.961 8.292 1.00 84.19 82 PRO A N 1
ATOM 683 C CA . PRO A 1 82 ? 2.278 -7.521 7.775 1.00 84.19 82 PRO A CA 1
ATOM 684 C C . PRO A 1 82 ? 2.397 -7.883 6.290 1.00 84.19 82 PRO A C 1
ATOM 686 O O . PRO A 1 82 ? 2.022 -8.978 5.859 1.00 84.19 82 PRO A O 1
ATOM 689 N N . TYR A 1 83 ? 2.927 -6.943 5.513 1.00 86.12 83 TYR A N 1
ATOM 690 C CA . TYR A 1 83 ? 3.193 -7.144 4.097 1.00 86.12 83 TYR A CA 1
ATOM 691 C C . TYR A 1 83 ? 4.432 -6.376 3.640 1.00 86.12 83 TYR A C 1
ATOM 693 O O . TYR A 1 83 ? 4.804 -5.357 4.236 1.00 86.12 83 TYR A O 1
ATOM 701 N N . ALA A 1 84 ? 5.044 -6.870 2.567 1.00 86.44 84 ALA A N 1
ATOM 702 C CA . ALA A 1 84 ? 6.160 -6.251 1.865 1.00 86.44 84 ALA A CA 1
ATOM 703 C C . ALA A 1 84 ? 5.937 -6.343 0.348 1.00 86.44 84 ALA A C 1
ATOM 705 O O . ALA A 1 84 ? 5.240 -7.234 -0.131 1.00 86.44 84 ALA A O 1
ATOM 706 N N . TRP A 1 85 ? 6.507 -5.394 -0.389 1.00 86.94 85 TRP A N 1
ATOM 707 C CA . TRP A 1 85 ? 6.472 -5.361 -1.848 1.00 86.94 85 TRP A CA 1
ATOM 708 C C . TRP A 1 85 ? 7.893 -5.504 -2.377 1.00 86.94 85 TRP A C 1
ATOM 710 O O . TRP A 1 85 ? 8.757 -4.708 -2.003 1.00 86.94 85 TRP A O 1
ATOM 720 N N . GLU A 1 86 ? 8.111 -6.490 -3.237 1.00 86.62 86 GLU A N 1
ATOM 721 C CA . GLU A 1 86 ? 9.359 -6.720 -3.951 1.00 86.62 86 GLU A CA 1
ATOM 722 C C . GLU A 1 86 ? 9.209 -6.292 -5.415 1.00 86.62 86 GLU A C 1
ATOM 724 O O . GLU A 1 86 ? 8.183 -6.512 -6.066 1.00 86.62 86 GLU A O 1
ATOM 729 N N . ILE A 1 87 ? 10.218 -5.575 -5.905 1.00 83.12 87 ILE A N 1
ATOM 730 C CA . ILE A 1 87 ? 10.202 -4.930 -7.215 1.00 83.12 87 ILE A CA 1
ATOM 731 C C . ILE A 1 87 ? 10.872 -5.857 -8.226 1.00 83.12 87 ILE A C 1
ATOM 733 O O . ILE A 1 87 ? 12.052 -6.167 -8.085 1.00 83.12 87 ILE A O 1
ATOM 737 N N . ASN A 1 88 ? 10.151 -6.204 -9.296 1.00 80.06 88 ASN A N 1
ATOM 738 C CA . ASN A 1 88 ? 10.677 -7.067 -10.364 1.00 80.06 88 ASN A CA 1
ATOM 739 C C . ASN A 1 88 ? 10.966 -6.291 -11.665 1.00 80.06 88 ASN A C 1
ATOM 741 O O . ASN A 1 88 ? 11.572 -6.838 -12.581 1.00 80.06 88 ASN A O 1
ATOM 745 N N . SER A 1 89 ? 10.528 -5.029 -11.758 1.00 76.94 89 SER A N 1
ATOM 746 C CA . SER A 1 89 ? 10.821 -4.110 -12.868 1.00 76.94 89 SER A CA 1
ATOM 747 C C . SER A 1 89 ? 11.044 -2.688 -12.336 1.00 76.94 89 SER A C 1
ATOM 749 O O . SER A 1 89 ? 10.327 -2.285 -11.413 1.00 76.94 89 SER A O 1
ATOM 751 N N . PRO A 1 90 ? 11.975 -1.904 -12.914 1.00 75.94 90 PRO A N 1
ATOM 752 C CA . PRO A 1 90 ? 12.147 -0.489 -12.582 1.00 75.94 90 PRO A CA 1
ATOM 753 C C . PRO A 1 90 ? 10.884 0.357 -12.825 1.00 75.94 90 PRO A C 1
ATOM 755 O O . PRO A 1 90 ? 10.699 1.369 -12.150 1.00 75.94 90 PRO A O 1
ATOM 758 N N . GLU A 1 91 ? 9.980 -0.045 -13.727 1.00 81.19 91 GLU A N 1
ATOM 759 C CA . GLU A 1 91 ? 8.711 0.662 -13.916 1.00 81.19 91 GLU A CA 1
ATOM 760 C C . GLU A 1 91 ? 7.700 0.291 -12.819 1.00 81.19 91 GLU A C 1
ATOM 762 O O . GLU A 1 91 ? 6.959 -0.687 -12.913 1.00 81.19 91 GLU A O 1
ATOM 767 N N . GLN A 1 92 ? 7.630 1.111 -11.769 1.00 84.38 92 GLN A N 1
ATOM 768 C CA . GLN A 1 92 ? 6.674 0.956 -10.663 1.00 84.38 92 GLN A CA 1
ATOM 769 C C . GLN A 1 92 ? 5.577 2.024 -10.690 1.00 84.38 92 GLN A C 1
ATOM 771 O O . GLN A 1 92 ? 5.237 2.619 -9.667 1.00 84.38 92 GLN A O 1
ATOM 776 N N . ALA A 1 93 ? 4.989 2.258 -11.865 1.00 89.06 93 ALA A N 1
ATOM 777 C CA . ALA A 1 93 ? 3.907 3.222 -12.018 1.00 89.06 93 ALA A CA 1
ATOM 778 C C . ALA A 1 93 ? 2.697 2.888 -11.123 1.00 89.06 93 ALA A C 1
ATOM 780 O O . ALA A 1 93 ? 2.441 1.732 -10.748 1.00 89.06 93 ALA A O 1
ATOM 781 N N . GLY A 1 94 ? 1.947 3.931 -10.776 1.00 91.44 94 GLY A N 1
ATOM 782 C CA . GLY A 1 94 ? 0.743 3.827 -9.968 1.00 91.44 94 GLY A CA 1
ATOM 783 C C . GLY A 1 94 ? 0.669 4.870 -8.862 1.00 91.44 94 GLY A C 1
ATOM 784 O O . GLY A 1 94 ? 1.489 5.786 -8.775 1.00 91.44 94 GLY A O 1
ATOM 785 N N . TRP A 1 95 ? -0.319 4.695 -7.994 1.00 93.06 95 TRP A N 1
ATOM 786 C CA . TRP A 1 95 ? -0.604 5.591 -6.879 1.00 93.06 95 TRP A CA 1
ATOM 787 C C . TRP A 1 95 ? -0.919 4.786 -5.633 1.00 93.06 95 TRP A C 1
ATOM 789 O O . TRP A 1 95 ? -1.299 3.621 -5.705 1.00 93.06 95 TRP A O 1
ATOM 799 N N . PHE A 1 96 ? -0.787 5.404 -4.474 1.00 93.19 96 PHE A N 1
ATOM 800 C CA . PHE A 1 96 ? -1.370 4.875 -3.257 1.00 93.19 96 PHE A CA 1
ATOM 801 C C . PHE A 1 96 ? -1.931 6.000 -2.412 1.00 93.19 96 PHE A C 1
ATOM 803 O O . PHE A 1 96 ? -1.383 7.101 -2.398 1.00 93.19 96 PHE A O 1
ATOM 810 N N . CYS A 1 97 ? -3.004 5.706 -1.690 1.00 92.44 97 CYS A N 1
ATOM 811 C CA . CYS A 1 97 ? -3.491 6.573 -0.637 1.00 92.44 97 CYS A CA 1
ATOM 812 C C . CYS A 1 97 ? -3.220 5.951 0.730 1.00 92.44 97 CYS A C 1
ATOM 814 O O . CYS A 1 97 ? -3.260 4.727 0.886 1.00 92.44 97 CYS A O 1
ATOM 816 N N . LEU A 1 98 ? -2.919 6.808 1.700 1.00 92.00 98 LEU A N 1
ATOM 817 C CA . LEU A 1 98 ? -2.847 6.473 3.115 1.00 92.00 98 LEU A CA 1
ATOM 818 C C . LEU A 1 98 ? -3.998 7.156 3.825 1.00 92.00 98 LEU A C 1
ATOM 820 O O . LEU A 1 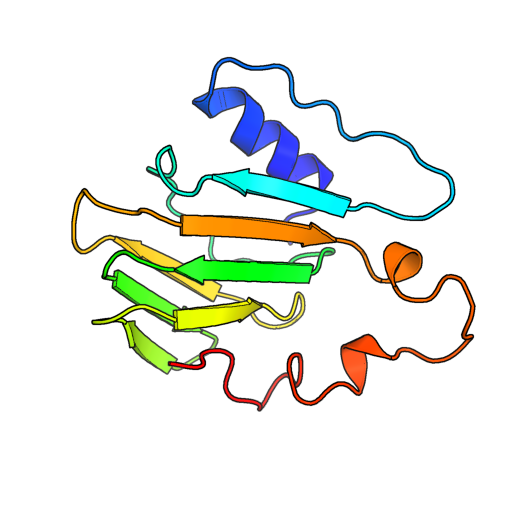98 ? -4.248 8.334 3.571 1.00 92.00 98 LEU A O 1
ATOM 824 N N . PHE A 1 99 ? -4.670 6.438 4.716 1.00 91.25 99 PHE A N 1
ATOM 825 C CA . PHE A 1 99 ? -5.754 7.010 5.499 1.00 91.25 99 PHE A CA 1
ATOM 826 C C . PHE A 1 99 ? -5.944 6.307 6.836 1.00 91.25 99 PHE A C 1
ATOM 828 O O . PHE A 1 99 ? -5.526 5.162 7.014 1.00 91.25 99 PHE A O 1
ATOM 835 N N . THR A 1 100 ? -6.564 6.998 7.786 1.00 89.44 100 THR A N 1
ATOM 836 C CA . THR A 1 100 ? -6.870 6.437 9.107 1.00 89.44 100 THR A CA 1
ATOM 837 C C . THR A 1 100 ? -8.349 6.085 9.237 1.00 89.44 100 THR A C 1
ATOM 839 O O . THR A 1 100 ? -9.178 6.483 8.417 1.00 89.44 100 THR A O 1
ATOM 842 N N . GLU A 1 101 ? -8.692 5.306 10.263 1.00 86.75 101 GLU A N 1
ATOM 843 C CA . GLU A 1 101 ? -10.078 4.899 10.517 1.00 86.75 101 GLU A CA 1
ATOM 844 C C . GLU A 1 101 ? -10.976 6.112 10.826 1.00 86.75 101 GLU A C 1
ATOM 846 O O . GLU A 1 101 ? -12.120 6.164 10.379 1.00 86.75 101 GLU A O 1
ATOM 851 N N . GLU A 1 102 ? -10.434 7.134 11.494 1.00 86.50 102 GLU A N 1
ATOM 852 C CA . GLU A 1 102 ? -11.132 8.381 11.829 1.00 86.50 102 GLU A CA 1
ATOM 853 C C . GLU A 1 102 ? -11.549 9.176 10.587 1.00 86.50 102 GLU A C 1
ATOM 855 O O . GLU A 1 102 ? -12.586 9.832 10.610 1.00 86.50 102 GLU A O 1
ATOM 860 N N . PHE A 1 103 ? -10.777 9.094 9.496 1.00 87.00 103 PHE A N 1
ATOM 861 C CA . PHE A 1 103 ? -11.126 9.757 8.238 1.00 87.00 103 PHE A CA 1
ATOM 862 C C . PHE A 1 103 ? -12.379 9.149 7.598 1.00 87.00 103 PHE A C 1
ATOM 864 O O . PHE A 1 103 ? -13.186 9.866 7.014 1.00 87.00 103 PHE A O 1
ATOM 871 N N . VAL A 1 104 ? -12.564 7.834 7.728 1.00 84.31 104 VAL A N 1
ATOM 872 C CA . VAL A 1 104 ? -13.692 7.113 7.118 1.00 84.31 104 VAL A CA 1
ATOM 873 C C . VAL A 1 104 ? -14.933 7.144 8.014 1.00 84.31 104 VAL A C 1
ATOM 875 O O . VAL A 1 104 ? -16.050 7.267 7.520 1.00 84.31 104 VAL A O 1
ATOM 878 N N . ASN A 1 105 ? -14.755 7.073 9.334 1.00 78.19 105 ASN A N 1
ATOM 879 C CA . ASN A 1 105 ? -15.850 6.918 10.295 1.00 78.19 105 ASN A CA 1
ATOM 880 C C . ASN A 1 105 ? -16.437 8.245 10.813 1.00 78.19 105 ASN A C 1
ATOM 882 O O . ASN A 1 105 ? -17.045 8.263 11.883 1.00 78.19 105 ASN A O 1
ATOM 886 N N . GLN A 1 106 ? -16.302 9.354 10.078 1.00 65.19 106 GLN A N 1
ATOM 887 C CA . GLN A 1 106 ? -16.749 10.679 10.542 1.00 65.19 106 GLN A CA 1
ATOM 888 C C . GLN A 1 106 ? -18.240 10.736 10.932 1.00 65.19 106 GLN A C 1
ATOM 890 O O . GLN A 1 106 ? -18.600 11.505 11.822 1.00 65.19 106 GLN A O 1
ATOM 895 N N . GLU A 1 107 ? -19.095 9.897 10.335 1.00 59.00 107 GLU A N 1
ATOM 896 C CA . GLU A 1 107 ? -20.544 9.889 10.598 1.00 59.00 107 GLU A CA 1
ATOM 897 C C . GLU A 1 107 ? -21.075 8.614 11.284 1.00 59.00 107 GLU A C 1
ATOM 899 O O . GLU A 1 107 ? -22.234 8.583 11.700 1.00 59.00 107 GLU A O 1
ATOM 904 N N . SER A 1 108 ? -20.265 7.559 11.459 1.00 57.09 108 SER A N 1
ATOM 905 C CA . SER A 1 108 ? -20.750 6.271 11.985 1.00 57.09 108 SER A CA 1
ATOM 906 C C . SER A 1 108 ? -19.876 5.716 13.115 1.00 57.09 108 SER A C 1
ATOM 908 O O . SER A 1 108 ? -18.659 5.632 13.011 1.00 57.09 108 SER A O 1
ATOM 910 N N . ARG A 1 109 ? -20.507 5.304 14.226 1.00 56.31 109 ARG A N 1
ATOM 911 C CA . ARG A 1 109 ? -19.841 4.709 15.409 1.00 56.31 109 ARG A CA 1
ATOM 912 C C . ARG A 1 109 ? -19.390 3.252 15.202 1.00 56.31 109 ARG A C 1
ATOM 914 O O . ARG A 1 109 ? -19.052 2.580 16.174 1.00 56.31 109 ARG A O 1
ATOM 921 N N . GLN A 1 110 ? -19.456 2.735 13.978 1.00 59.84 110 GLN A N 1
ATOM 922 C CA . GLN A 1 110 ? -19.129 1.347 13.655 1.00 59.84 110 GLN A CA 1
ATOM 923 C C . GLN A 1 110 ? -17.762 1.287 12.971 1.00 59.84 110 GLN A C 1
ATOM 925 O O . GLN A 1 110 ? -17.442 2.147 12.158 1.00 59.84 110 GLN A O 1
ATOM 930 N N . SER A 1 111 ? -16.957 0.270 13.290 1.00 65.94 111 SER A N 1
ATOM 931 C CA . SER A 1 111 ? -15.657 0.025 12.648 1.00 65.94 111 SER A CA 1
ATOM 932 C C . SER A 1 111 ? -15.836 -0.491 11.210 1.00 65.94 111 SER A C 1
ATOM 934 O O . SER A 1 111 ? -15.481 -1.624 10.892 1.00 65.94 111 SER A O 1
ATOM 936 N N . PHE A 1 112 ? -16.363 0.359 10.321 1.00 76.00 112 PHE A N 1
ATOM 937 C CA . PHE A 1 112 ? -16.707 0.039 8.930 1.00 76.00 112 PHE A CA 1
ATOM 938 C C . PHE A 1 112 ? -15.558 -0.631 8.167 1.00 76.00 112 PHE A C 1
ATOM 940 O O . PHE A 1 112 ? -15.761 -1.588 7.421 1.00 76.00 112 PHE A O 1
ATOM 947 N N . LEU A 1 113 ? -14.329 -0.158 8.381 1.00 81.25 113 LEU A N 1
ATOM 948 C CA . LEU A 1 113 ? -13.155 -0.706 7.708 1.00 81.25 113 LEU A CA 1
ATOM 949 C C . LEU A 1 113 ? -12.804 -2.119 8.178 1.00 81.25 113 LEU A C 1
ATOM 951 O O . LEU A 1 113 ? -12.430 -2.936 7.346 1.00 81.25 113 LEU A O 1
ATOM 955 N N . LYS A 1 114 ? -12.948 -2.434 9.471 1.00 75.88 114 LYS A N 1
ATOM 956 C CA . LYS A 1 114 ? -12.620 -3.772 9.998 1.00 75.88 114 LYS A CA 1
ATOM 957 C C . LYS A 1 114 ? -13.606 -4.831 9.513 1.00 75.88 114 LYS A C 1
ATOM 959 O O . LYS A 1 114 ? -13.209 -5.970 9.278 1.00 75.88 114 LYS A O 1
ATOM 964 N N . ASP A 1 115 ? -14.862 -4.435 9.327 1.00 77.81 115 ASP A N 1
ATOM 965 C CA . ASP A 1 115 ? -15.927 -5.317 8.847 1.00 77.81 115 ASP A CA 1
ATOM 966 C C . ASP A 1 115 ? -15.976 -5.402 7.309 1.00 77.81 115 ASP A C 1
ATOM 968 O O . ASP A 1 115 ? -16.557 -6.337 6.744 1.00 77.81 115 ASP A O 1
ATOM 972 N N . SER A 1 116 ? -15.331 -4.456 6.614 1.00 83.50 116 SER A N 1
ATOM 973 C CA . SER A 1 116 ? -15.285 -4.404 5.154 1.00 83.50 116 SER A CA 1
ATOM 974 C C . SER A 1 116 ? -14.582 -5.632 4.568 1.00 83.50 116 SER A C 1
ATOM 976 O O . SER A 1 116 ? -13.453 -5.941 4.959 1.00 83.50 116 SER A O 1
ATOM 978 N N . PRO A 1 117 ? -15.175 -6.303 3.559 1.00 84.50 117 PRO A N 1
ATOM 979 C CA . PRO A 1 117 ? -14.542 -7.437 2.888 1.00 84.50 117 PRO A CA 1
ATOM 980 C C . PRO A 1 117 ? -13.196 -7.077 2.247 1.00 84.50 117 PRO A C 1
ATOM 982 O O . PRO A 1 117 ? -12.340 -7.947 2.128 1.00 84.50 117 PRO A O 1
ATOM 985 N N . LEU A 1 118 ? -12.987 -5.803 1.902 1.00 86.75 118 LEU A N 1
ATOM 986 C CA . LEU A 1 118 ? -11.757 -5.309 1.281 1.00 86.75 118 LEU A CA 1
ATOM 987 C C . LEU A 1 118 ? -10.570 -5.256 2.252 1.00 86.75 118 LEU A C 1
ATOM 989 O O . LEU A 1 118 ? -9.426 -5.255 1.813 1.00 86.75 118 LEU A O 1
ATOM 993 N N . PHE A 1 119 ? -10.824 -5.222 3.562 1.00 85.00 119 PHE A N 1
ATOM 994 C CA . PHE A 1 119 ? -9.783 -5.178 4.589 1.00 85.00 119 PHE A CA 1
ATOM 995 C C . PHE A 1 119 ? -9.880 -6.355 5.558 1.00 85.00 119 PHE A C 1
ATOM 997 O O . PHE A 1 119 ? -9.319 -6.288 6.646 1.00 85.00 119 PHE A O 1
ATOM 1004 N N . LYS A 1 120 ? -10.551 -7.456 5.206 1.00 82.81 120 LYS A N 1
ATOM 1005 C CA . LYS A 1 120 ? -10.554 -8.651 6.062 1.00 82.81 120 LYS A CA 1
ATOM 1006 C C . LYS A 1 120 ? -9.153 -9.249 6.153 1.00 82.81 120 LYS A C 1
ATOM 1008 O O . LYS A 1 120 ? -8.464 -9.371 5.149 1.00 82.81 120 LYS A O 1
ATOM 1013 N N . VAL A 1 121 ? -8.761 -9.653 7.363 1.00 80.06 121 VAL A N 1
ATOM 1014 C CA . VAL A 1 121 ? -7.456 -10.290 7.633 1.00 80.06 121 VAL A CA 1
ATOM 1015 C C . VAL A 1 121 ? -7.258 -11.547 6.780 1.00 80.06 121 VAL A C 1
ATOM 1017 O O . VAL A 1 121 ? -6.177 -11.747 6.237 1.00 80.06 121 VAL A O 1
ATOM 1020 N N . ASP A 1 122 ? -8.321 -12.337 6.617 1.00 80.44 122 ASP A N 1
ATOM 1021 C CA . ASP A 1 122 ? -8.315 -13.581 5.835 1.00 80.44 122 ASP A CA 1
ATOM 1022 C C . ASP A 1 122 ? -8.859 -13.395 4.404 1.00 80.44 122 ASP A C 1
ATOM 1024 O O . ASP A 1 122 ? -9.153 -14.369 3.714 1.00 80.44 122 ASP A O 1
ATOM 1028 N N . GLY A 1 123 ? -9.052 -12.146 3.964 1.00 81.94 123 GLY A N 1
ATOM 1029 C CA . GLY A 1 123 ? -9.522 -11.823 2.617 1.00 81.94 123 GLY A CA 1
ATOM 1030 C C . GLY A 1 123 ? -8.394 -11.803 1.585 1.00 81.94 123 GLY A C 1
ATOM 1031 O O . GLY A 1 123 ? -7.210 -11.790 1.926 1.00 81.94 123 GLY A O 1
ATOM 1032 N N . ASP A 1 124 ? -8.760 -11.757 0.303 1.00 87.81 124 ASP A N 1
ATOM 1033 C CA . ASP A 1 124 ? -7.789 -11.465 -0.748 1.00 87.81 124 ASP A CA 1
ATOM 1034 C C . ASP A 1 124 ? -7.483 -9.958 -0.765 1.00 87.81 124 ASP A C 1
ATOM 1036 O O . ASP A 1 124 ? -8.399 -9.140 -0.910 1.00 87.81 124 ASP A O 1
ATOM 1040 N N . PRO A 1 125 ? -6.204 -9.564 -0.617 1.00 90.19 125 PRO A N 1
ATOM 1041 C CA . PRO A 1 125 ? -5.821 -8.159 -0.591 1.00 90.19 125 PRO A CA 1
ATOM 1042 C C . PRO A 1 125 ? -5.676 -7.573 -2.000 1.00 90.19 125 PRO A C 1
ATOM 1044 O O . PRO A 1 125 ? -5.495 -6.368 -2.131 1.00 90.19 125 PRO A O 1
ATOM 1047 N N . LEU A 1 126 ? -5.700 -8.399 -3.049 1.00 92.62 126 LEU A N 1
ATOM 1048 C CA . LEU A 1 126 ? -5.330 -8.022 -4.410 1.00 92.62 126 LEU A CA 1
ATOM 1049 C C . LEU A 1 126 ? -6.462 -8.326 -5.396 1.00 92.62 126 LEU A C 1
ATOM 1051 O O . LEU A 1 126 ? -6.971 -9.444 -5.427 1.00 92.62 126 LEU A O 1
ATOM 1055 N N . TYR A 1 127 ? -6.796 -7.344 -6.229 1.00 93.88 127 TYR A N 1
ATOM 1056 C CA . TYR A 1 127 ? -7.847 -7.418 -7.243 1.00 93.88 127 TYR A CA 1
ATOM 1057 C C . TYR A 1 127 ? -7.282 -6.952 -8.585 1.00 93.88 127 TYR A C 1
ATOM 1059 O O . TYR A 1 127 ? -6.666 -5.887 -8.637 1.00 93.88 127 TYR A O 1
ATOM 1067 N N . PHE A 1 128 ? -7.474 -7.746 -9.638 1.00 91.00 128 PHE A N 1
ATOM 1068 C CA . PHE A 1 128 ? -6.998 -7.479 -11.001 1.00 91.00 128 PHE A CA 1
ATOM 1069 C C . PHE A 1 128 ? -8.091 -6.879 -11.885 1.00 91.00 128 PHE A C 1
ATOM 1071 O O . PHE A 1 128 ? -9.264 -7.279 -11.705 1.00 91.00 128 PHE A O 1
#

Sequence (128 aa):
METIHDFYRRFSLTRDSDYSVPSTSFGHFNVFQRDACSFLTPYSRRDYYKISLVLGTGELHYANRWIRVDRPALLFSNPMVPYAWEINSPEQAGWFCLFTEEFVNQESRQSFLKDSPLFKVDGDPLYF

Organism: Acinetobacter baumannii (NCBI:txid470)

Foldseek 3Di:
DQEPVNVQVVVCVQPVDNDDQDPDPQWGKDKDWCLSDPDFPPQAAYQKWKKWFWAAWWWKDKAPDIDTDDGTKIFTDASVIGMTTGHPDSPGTTMMMITHQSNVCVPHPDSCQDPDLCRDSPHDRMDD

Secondary structure (DSSP, 8-state):
-B-HHHHHHHHHHHHTS-------TT--EEEEESTT------SB-BSSEEEEEE-S-EEEEETTEEEEE-S-EEEEE-TTS-EEEEESSS---EEEEEE-HHHH-SS-SS-HHHHSGGG-TTS--EE-